Protein AF-A0A815X1C2-F1 (afdb_monomer)

Mean predicted aligned error: 17.35 Å

InterPro domains:
  IPR013783 Immunoglobulin-like fold [G3DSA:2.60.40.10] (1-47)
  IPR036179 Immunoglobulin-like domain superfamily [SSF48726] (6-44)

Sequence (122 aa):
MSEDEVKLLTIKHLQRSDTGTYLCRVLNEYGYSDLLHYLNVLPA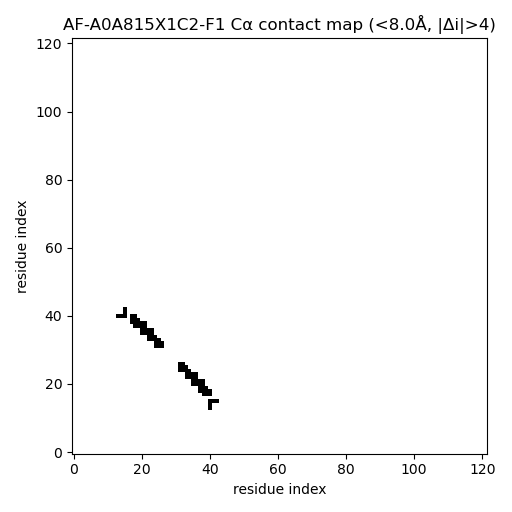SERPSLLKSISTNKRHHIYNRFPDEIIIIIVCLIGVLLFAFIFFLIYHFRNEKGLRQTLLATRILATRGINNLKTVSL

Secondary structure (DSSP, 8-state):
------------S--GGG-EEEEEEEEETTEEEEEEEEE----GGG--TTSSS--------------HHHHHHHHHHHHHHHHHHHHHHHHHHHHHHHHHHHHHHHHHHHHHHHHHHHHH--

Structure (mmCIF, N/CA/C/O backbone):
data_AF-A0A815X1C2-F1
#
_entry.id   AF-A0A815X1C2-F1
#
loop_
_atom_site.group_PDB
_atom_site.id
_atom_site.type_symbol
_atom_site.label_atom_id
_atom_site.label_alt_id
_atom_site.label_comp_id
_atom_site.label_asym_id
_atom_site.label_entity_id
_atom_site.label_seq_id
_atom_site.pdbx_PDB_ins_code
_atom_site.Cartn_x
_atom_site.Cartn_y
_atom_site.Cartn_z
_atom_site.occupancy
_atom_site.B_iso_or_equiv
_atom_site.auth_seq_id
_atom_site.auth_comp_id
_atom_site.auth_asym_id
_atom_site.auth_atom_id
_atom_site.pdbx_PDB_model_num
ATOM 1 N N . MET A 1 1 ? -19.782 -3.393 -13.111 1.00 34.66 1 MET A N 1
ATOM 2 C CA . MET A 1 1 ? -18.651 -4.217 -12.647 1.00 34.66 1 MET A CA 1
ATOM 3 C C . MET A 1 1 ? -17.639 -4.228 -13.778 1.00 34.66 1 MET A C 1
ATOM 5 O O . MET A 1 1 ? -17.776 -5.027 -14.690 1.00 34.66 1 MET A O 1
ATOM 9 N N . SER A 1 2 ? -16.767 -3.222 -13.826 1.00 44.50 2 SER A N 1
ATOM 10 C CA . SER A 1 2 ? -15.723 -3.108 -14.850 1.00 44.50 2 SER A CA 1
ATOM 11 C C . SER A 1 2 ? -14.461 -3.762 -14.307 1.00 44.50 2 SER A C 1
ATOM 13 O O . SER A 1 2 ? -14.058 -3.445 -13.191 1.00 44.50 2 SER A O 1
ATOM 15 N N . GLU A 1 3 ? -13.912 -4.702 -15.069 1.00 51.97 3 GLU A N 1
ATOM 16 C CA . GLU A 1 3 ? -12.671 -5.418 -14.773 1.00 51.97 3 GLU A CA 1
ATOM 17 C C . GLU A 1 3 ? -11.549 -4.446 -14.381 1.00 51.97 3 GLU A C 1
ATOM 19 O O . GLU A 1 3 ? -11.433 -3.367 -14.966 1.00 51.97 3 GLU A O 1
ATOM 24 N N . ASP A 1 4 ? -10.743 -4.826 -13.387 1.00 61.41 4 ASP A N 1
ATOM 25 C CA . ASP A 1 4 ? -9.552 -4.093 -12.957 1.00 61.41 4 ASP A CA 1
ATOM 26 C C . ASP A 1 4 ? -8.627 -3.849 -14.160 1.00 61.41 4 ASP A C 1
ATOM 28 O O . ASP A 1 4 ? -7.873 -4.730 -14.582 1.00 61.41 4 ASP A O 1
ATOM 32 N N . GLU A 1 5 ? -8.694 -2.655 -14.750 1.00 67.50 5 GLU A N 1
ATOM 33 C CA . GLU A 1 5 ? -7.883 -2.316 -15.912 1.00 67.50 5 GLU A CA 1
ATOM 34 C C . GLU A 1 5 ? -6.423 -2.135 -15.481 1.00 67.50 5 GLU A C 1
ATOM 36 O O . GLU A 1 5 ? -5.995 -1.081 -15.003 1.00 67.50 5 GLU A O 1
ATOM 41 N N . VAL A 1 6 ? -5.628 -3.188 -15.656 1.00 74.75 6 VAL A N 1
ATOM 42 C CA . VAL A 1 6 ? -4.190 -3.145 -15.397 1.00 74.75 6 VAL A CA 1
ATOM 43 C C . VAL A 1 6 ? -3.492 -2.399 -16.535 1.00 74.75 6 VAL A C 1
ATOM 45 O O . VAL A 1 6 ? -3.445 -2.868 -17.672 1.00 74.75 6 VAL A O 1
ATOM 48 N N . LYS A 1 7 ? -2.885 -1.249 -16.225 1.00 80.81 7 LYS A N 1
ATOM 49 C CA . LYS A 1 7 ? -2.019 -0.510 -17.156 1.00 80.81 7 LYS A CA 1
ATOM 50 C C . LYS A 1 7 ? -0.574 -1.001 -17.042 1.00 80.81 7 LYS A C 1
ATOM 52 O O . LYS A 1 7 ? 0.005 -0.993 -15.958 1.00 80.81 7 LYS A O 1
ATOM 57 N N . LEU A 1 8 ? 0.017 -1.403 -18.169 1.00 87.12 8 LEU A N 1
ATOM 58 C CA . LEU A 1 8 ? 1.381 -1.935 -18.243 1.00 87.12 8 LEU A CA 1
ATOM 59 C C . LEU A 1 8 ? 2.289 -1.030 -19.088 1.00 87.12 8 LEU A C 1
ATOM 61 O O . LEU A 1 8 ? 1.985 -0.748 -20.246 1.00 87.12 8 LEU A O 1
ATOM 65 N N . LEU A 1 9 ? 3.442 -0.642 -18.534 1.00 89.12 9 LEU A N 1
ATOM 66 C CA . LEU A 1 9 ? 4.519 0.026 -19.269 1.00 89.12 9 LEU A CA 1
ATOM 67 C C . LEU A 1 9 ? 5.527 -1.014 -19.782 1.00 89.12 9 LEU A C 1
ATOM 69 O O . LEU A 1 9 ? 6.082 -1.779 -18.998 1.00 89.12 9 LEU A O 1
ATOM 73 N N . THR A 1 10 ? 5.786 -1.029 -21.092 1.00 91.25 10 THR A N 1
ATOM 74 C CA . THR A 1 10 ? 6.812 -1.885 -21.717 1.00 91.25 10 THR A CA 1
ATOM 75 C C . THR A 1 10 ? 7.872 -1.024 -22.395 1.00 91.25 10 THR A C 1
ATOM 77 O O . THR A 1 10 ? 7.571 -0.325 -23.360 1.00 91.25 10 THR A O 1
ATOM 80 N N . ILE A 1 11 ? 9.120 -1.112 -21.929 1.00 90.88 11 ILE A N 1
ATOM 81 C CA . ILE A 1 11 ? 10.271 -0.407 -22.511 1.00 90.88 11 ILE A CA 1
ATOM 82 C C . ILE A 1 11 ? 11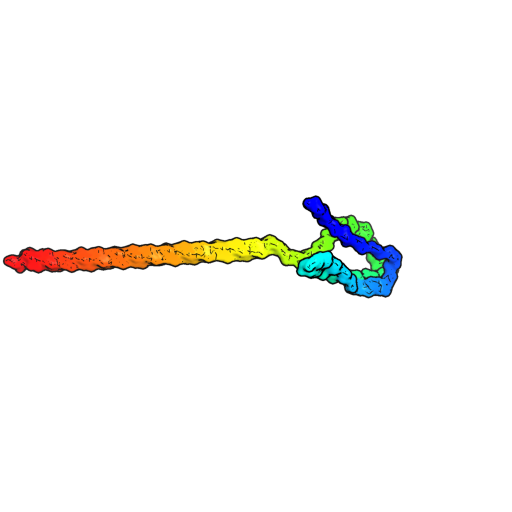.084 -1.412 -23.329 1.00 90.88 11 ILE A C 1
ATOM 84 O O . ILE A 1 11 ? 11.565 -2.415 -22.801 1.00 90.88 11 ILE A O 1
ATOM 88 N N . LYS A 1 12 ? 11.213 -1.172 -24.636 1.00 92.44 12 LYS A N 1
ATOM 89 C CA . LYS A 1 12 ? 12.010 -2.013 -25.544 1.00 92.44 12 LYS A CA 1
ATOM 90 C C . LYS A 1 12 ? 13.399 -1.406 -25.717 1.00 92.44 12 LYS A C 1
ATOM 92 O O . LYS A 1 12 ? 13.515 -0.191 -25.795 1.00 92.44 12 LYS A O 1
ATOM 97 N N . HIS A 1 13 ? 14.416 -2.258 -25.855 1.00 89.62 13 HIS A N 1
ATOM 98 C CA . HIS A 1 13 ? 15.811 -1.848 -26.077 1.00 89.62 13 HIS A CA 1
ATOM 99 C C . HIS A 1 13 ? 16.352 -0.902 -24.991 1.00 89.62 13 HIS A C 1
ATOM 101 O O . HIS A 1 13 ? 16.811 0.192 -25.306 1.00 89.62 13 HIS A O 1
ATOM 107 N N . LEU A 1 14 ? 16.299 -1.338 -23.724 1.00 90.56 14 LEU A N 1
ATOM 108 C CA . LEU A 1 14 ? 16.760 -0.535 -22.588 1.00 90.56 14 LEU A CA 1
ATOM 109 C C . LEU A 1 14 ? 18.186 -0.004 -22.785 1.00 90.56 14 LEU A C 1
ATOM 111 O O . LEU A 1 14 ? 19.110 -0.756 -23.111 1.00 90.56 14 LEU A O 1
ATOM 115 N N . GLN A 1 15 ? 18.353 1.283 -22.512 1.00 93.94 15 GLN A N 1
ATOM 116 C CA . GLN A 1 15 ? 19.627 1.986 -22.490 1.00 93.94 15 GLN A CA 1
ATOM 117 C C . GLN A 1 15 ? 20.006 2.348 -21.052 1.00 93.94 15 GLN A C 1
ATOM 119 O O . GLN A 1 15 ? 19.156 2.449 -20.173 1.00 93.94 15 GLN A O 1
ATOM 124 N N . ARG A 1 16 ? 21.299 2.581 -20.784 1.00 91.00 16 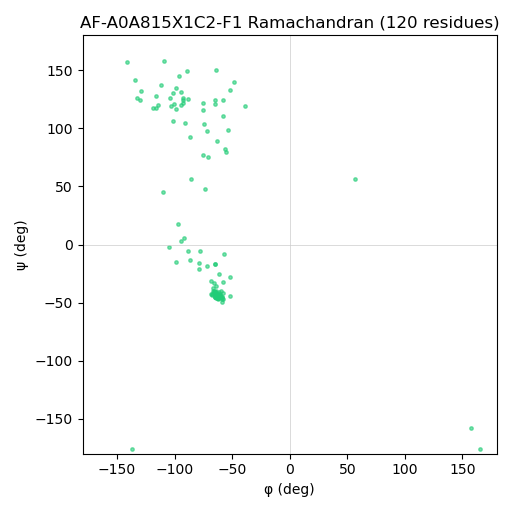ARG A N 1
ATOM 125 C CA . ARG A 1 16 ? 21.749 2.977 -19.433 1.00 91.00 16 ARG A CA 1
ATOM 126 C C . ARG A 1 16 ? 21.073 4.262 -18.943 1.00 91.00 16 ARG A C 1
ATOM 128 O O . ARG A 1 16 ? 20.826 4.386 -17.747 1.00 91.00 16 ARG A O 1
ATOM 135 N N . SER A 1 17 ? 20.757 5.175 -19.860 1.00 94.88 17 SER A N 1
ATOM 136 C CA . SER A 1 17 ? 20.027 6.419 -19.593 1.00 94.88 17 SER A CA 1
ATOM 137 C C . SER A 1 17 ? 18.587 6.210 -19.123 1.00 94.88 17 SER A C 1
ATOM 139 O O . SER A 1 17 ? 18.020 7.136 -18.559 1.00 94.88 17 SER A O 1
ATOM 141 N N . ASP A 1 18 ? 18.013 5.017 -19.307 1.00 95.25 18 ASP A N 1
ATOM 142 C CA . ASP A 1 18 ? 16.685 4.668 -18.785 1.00 95.25 18 ASP A CA 1
ATOM 143 C C . ASP A 1 18 ? 16.728 4.338 -17.280 1.00 95.25 18 ASP A C 1
ATOM 145 O O . ASP A 1 18 ? 15.699 4.107 -16.652 1.00 95.25 18 ASP A O 1
ATOM 149 N N . THR A 1 19 ? 17.919 4.296 -16.673 1.00 95.19 19 THR A N 1
ATOM 150 C CA . THR A 1 19 ? 18.063 4.117 -15.225 1.00 95.19 19 THR A CA 1
ATOM 151 C C . THR A 1 19 ? 17.468 5.312 -14.492 1.00 95.19 19 THR A C 1
ATOM 153 O O . THR A 1 19 ? 17.880 6.452 -14.702 1.00 95.19 19 THR A O 1
ATOM 156 N N . GLY A 1 20 ? 16.535 5.054 -13.581 1.00 95.69 20 GLY A N 1
ATOM 157 C CA . GLY A 1 20 ? 15.876 6.113 -12.833 1.00 95.69 20 GLY A CA 1
ATOM 158 C C . GLY A 1 20 ? 14.614 5.659 -12.116 1.00 95.69 20 GLY A C 1
ATOM 159 O O . GLY A 1 20 ? 14.249 4.482 -12.113 1.00 95.69 20 GLY A O 1
ATOM 160 N N . THR A 1 21 ? 13.946 6.622 -11.487 1.00 95.19 21 THR A N 1
ATOM 161 C CA . THR A 1 21 ? 12.679 6.402 -10.789 1.00 95.19 21 THR A CA 1
ATOM 162 C C . THR A 1 21 ? 11.511 6.722 -11.714 1.00 95.19 21 THR A C 1
ATOM 164 O O . THR A 1 21 ? 11.348 7.855 -12.157 1.00 95.19 21 THR A O 1
ATOM 167 N N . TYR A 1 22 ? 10.674 5.724 -11.962 1.00 95.06 22 TYR A N 1
ATOM 168 C CA . TYR A 1 22 ? 9.444 5.816 -12.733 1.00 95.06 22 TYR A CA 1
ATOM 169 C C . TYR A 1 22 ? 8.262 6.058 -11.796 1.00 95.06 22 TYR A C 1
ATOM 171 O O . TYR A 1 22 ? 8.095 5.345 -10.807 1.00 95.06 22 TYR A O 1
ATOM 179 N N . LEU A 1 23 ? 7.433 7.049 -12.123 1.00 93.50 23 LEU A N 1
ATOM 180 C CA . LEU A 1 23 ? 6.182 7.339 -11.427 1.00 93.50 23 LEU A CA 1
ATOM 181 C C . LEU A 1 23 ? 5.005 6.778 -12.228 1.00 93.50 23 LEU A C 1
ATOM 183 O O . LEU A 1 23 ? 4.773 7.181 -13.366 1.00 93.50 23 LEU A O 1
ATOM 187 N N . CYS A 1 24 ? 4.233 5.891 -11.611 1.00 92.94 24 CYS A N 1
ATOM 188 C CA . CYS A 1 24 ? 2.909 5.508 -12.076 1.00 92.94 24 CYS A CA 1
ATOM 189 C C . CYS A 1 24 ? 1.871 6.299 -11.276 1.00 92.94 24 CYS A C 1
ATOM 191 O O . CYS A 1 24 ? 1.785 6.134 -10.061 1.00 92.94 24 CYS A O 1
ATOM 193 N N . ARG A 1 25 ? 1.099 7.156 -11.950 1.00 92.06 25 ARG A N 1
ATOM 194 C CA . ARG A 1 25 ? -0.002 7.915 -11.348 1.00 92.06 25 ARG A CA 1
ATOM 195 C C . ARG A 1 25 ? -1.325 7.463 -11.946 1.00 92.06 25 ARG A C 1
ATOM 197 O O . ARG A 1 25 ? -1.539 7.611 -13.148 1.00 92.06 25 ARG A O 1
ATOM 204 N N . VAL A 1 26 ? -2.217 6.958 -11.102 1.00 90.62 26 VAL A N 1
ATOM 205 C CA . VAL A 1 26 ? -3.602 6.631 -11.463 1.00 90.62 26 VAL A CA 1
ATOM 206 C C . VAL A 1 26 ? -4.496 7.745 -10.942 1.00 90.62 26 VAL A C 1
ATOM 208 O O . VAL A 1 26 ? -4.372 8.133 -9.784 1.00 90.62 26 VAL A O 1
ATOM 211 N N . LEU A 1 27 ? -5.370 8.283 -11.789 1.00 92.25 27 LEU A N 1
ATOM 212 C CA . LEU A 1 27 ? -6.175 9.463 -11.483 1.00 92.25 27 LEU A CA 1
ATOM 213 C C . LEU A 1 27 ? -7.638 9.262 -11.883 1.00 92.25 27 LEU A C 1
ATOM 215 O O . LEU A 1 27 ? -7.934 8.642 -12.903 1.00 92.25 27 LEU A O 1
ATOM 219 N N . ASN A 1 28 ? -8.538 9.767 -11.044 1.00 89.69 28 ASN A N 1
ATOM 220 C CA . ASN A 1 28 ? -9.977 9.828 -11.276 1.00 89.69 28 ASN A CA 1
ATOM 221 C C . ASN A 1 28 ? -10.516 11.199 -10.828 1.00 89.69 28 ASN A C 1
ATOM 223 O O . ASN A 1 28 ? -9.754 12.078 -10.430 1.00 89.69 28 ASN A O 1
ATOM 227 N N . GLU A 1 29 ? -11.831 11.397 -10.894 1.00 94.62 29 GLU A N 1
ATOM 228 C CA . GLU A 1 29 ? -12.471 12.666 -10.513 1.00 94.62 29 GLU A CA 1
ATOM 229 C C . GLU A 1 29 ? -12.346 13.020 -9.018 1.00 94.62 29 GLU A C 1
ATOM 231 O O . GLU A 1 29 ? -12.517 14.179 -8.645 1.00 94.62 29 GLU A O 1
ATOM 236 N N . TYR A 1 30 ? -12.008 12.050 -8.162 1.00 94.62 30 TYR A N 1
ATOM 237 C CA . TYR A 1 30 ? -11.902 12.220 -6.710 1.00 94.62 30 TYR A CA 1
ATOM 238 C C . TYR A 1 30 ? -10.464 12.422 -6.222 1.00 94.62 30 TYR A C 1
ATOM 240 O O . TYR A 1 30 ? -10.256 12.827 -5.078 1.00 94.62 30 TYR A O 1
ATOM 248 N N . GLY A 1 31 ? -9.461 12.133 -7.053 1.00 92.06 31 GLY A N 1
ATOM 249 C CA . GLY A 1 31 ? -8.062 12.268 -6.671 1.00 92.06 31 GLY A CA 1
ATOM 250 C C . GLY A 1 31 ? -7.109 11.418 -7.502 1.00 92.06 31 GLY A C 1
ATOM 251 O O . GLY A 1 31 ? -7.393 11.022 -8.633 1.00 92.06 31 GLY A O 1
ATOM 252 N N . TYR A 1 32 ? -5.936 11.157 -6.926 1.00 91.62 32 TYR A N 1
ATOM 253 C CA . TYR A 1 32 ? -4.880 10.379 -7.562 1.00 91.62 32 TYR A CA 1
ATOM 254 C C . TYR A 1 32 ? -4.162 9.466 -6.564 1.00 91.62 32 TYR A C 1
ATOM 256 O O . TYR A 1 32 ? -4.155 9.711 -5.358 1.00 91.62 32 TYR A O 1
ATOM 264 N N . SER A 1 33 ? -3.547 8.409 -7.087 1.00 89.44 33 SER A N 1
ATOM 265 C CA . SER A 1 33 ? -2.672 7.498 -6.355 1.00 89.44 33 SER A CA 1
ATOM 266 C C . SER A 1 33 ? -1.359 7.326 -7.116 1.00 89.44 33 SER A C 1
ATOM 268 O O . SER A 1 33 ? -1.374 7.086 -8.325 1.00 89.44 33 SER A O 1
ATOM 270 N N . ASP A 1 34 ? -0.241 7.453 -6.399 1.00 92.69 34 ASP A N 1
ATOM 271 C CA . ASP A 1 34 ? 1.117 7.423 -6.945 1.00 92.69 34 ASP A CA 1
ATOM 272 C C . ASP A 1 34 ? 1.872 6.163 -6.501 1.00 92.69 34 ASP A C 1
ATOM 274 O O . ASP A 1 34 ? 1.853 5.787 -5.328 1.00 92.69 34 ASP A O 1
ATOM 278 N N . LEU A 1 35 ? 2.601 5.548 -7.433 1.00 87.88 35 LEU A N 1
ATOM 279 C CA . LEU A 1 35 ? 3.524 4.442 -7.192 1.00 87.88 35 LEU A CA 1
ATOM 280 C C . LEU A 1 35 ? 4.878 4.751 -7.838 1.00 87.88 35 LEU A C 1
ATOM 282 O O . LEU A 1 35 ? 4.958 4.987 -9.043 1.00 87.88 35 LEU A O 1
ATOM 286 N N . LEU A 1 36 ? 5.949 4.717 -7.044 1.00 89.75 36 LEU A N 1
ATOM 287 C CA . LEU A 1 36 ? 7.322 4.920 -7.511 1.00 89.75 36 LEU A CA 1
ATOM 288 C C . LEU A 1 36 ? 8.026 3.573 -7.711 1.00 89.75 36 LEU A C 1
ATOM 290 O O . LEU A 1 36 ? 7.967 2.702 -6.843 1.00 89.75 36 LEU A O 1
ATOM 294 N N . HIS A 1 37 ? 8.727 3.412 -8.832 1.00 91.19 37 HIS A N 1
ATOM 295 C CA . HIS A 1 37 ? 9.508 2.218 -9.146 1.00 91.19 37 HIS A CA 1
ATOM 296 C C . HIS A 1 37 ? 10.905 2.594 -9.641 1.00 91.19 37 HIS A C 1
ATOM 298 O O . HIS A 1 37 ? 11.038 3.364 -10.586 1.00 91.19 37 HIS A O 1
ATOM 304 N N . TYR A 1 38 ? 11.954 2.057 -9.019 1.00 93.56 38 TYR A N 1
ATOM 305 C CA . TYR A 1 38 ? 13.332 2.311 -9.440 1.00 93.56 38 TYR A CA 1
ATOM 306 C C . TYR A 1 38 ? 13.803 1.235 -10.420 1.00 93.56 38 TYR A C 1
ATOM 308 O O . TYR A 1 38 ? 13.816 0.049 -10.089 1.00 93.56 38 TYR A O 1
ATOM 316 N N . LEU A 1 39 ? 14.208 1.657 -11.614 1.00 94.31 39 LEU A N 1
ATOM 317 C CA . LEU A 1 39 ? 14.765 0.806 -12.657 1.00 94.31 39 LEU A CA 1
ATOM 318 C C . LEU A 1 39 ? 16.279 1.011 -12.722 1.00 94.31 39 LEU A C 1
ATOM 320 O O . LEU A 1 39 ? 16.740 2.136 -12.896 1.00 94.31 39 LEU A O 1
ATOM 324 N N . ASN A 1 40 ? 17.043 -0.079 -12.630 1.00 93.75 40 ASN A N 1
ATOM 325 C CA . ASN A 1 40 ? 18.497 -0.071 -12.789 1.00 93.75 40 ASN A CA 1
ATOM 326 C C . ASN A 1 40 ? 18.909 -0.890 -14.019 1.00 93.75 40 ASN A C 1
ATOM 328 O O . ASN A 1 40 ? 18.660 -2.098 -14.065 1.00 93.75 40 ASN A O 1
ATOM 332 N N . VAL A 1 41 ? 19.538 -0.248 -15.008 1.00 92.00 41 VAL A N 1
ATOM 333 C CA . VAL A 1 41 ? 19.939 -0.888 -16.268 1.00 92.00 41 VAL A CA 1
ATOM 334 C C . VAL A 1 41 ? 21.433 -1.205 -16.253 1.00 92.00 41 VAL A C 1
ATOM 336 O O . VAL A 1 41 ? 22.281 -0.328 -16.418 1.00 92.00 41 VAL A O 1
ATOM 339 N N . LEU A 1 42 ? 21.756 -2.490 -16.105 1.00 87.88 42 LEU A N 1
ATOM 340 C CA . LEU A 1 42 ? 23.133 -2.986 -16.084 1.00 87.88 42 LEU A CA 1
ATOM 341 C C . LEU A 1 42 ? 23.640 -3.343 -17.495 1.00 87.88 42 LEU A C 1
ATOM 343 O O . LEU A 1 42 ? 22.858 -3.773 -18.351 1.00 87.88 42 LEU A O 1
ATOM 347 N N . PRO A 1 43 ? 24.950 -3.203 -17.773 1.00 81.69 43 PRO A N 1
ATOM 348 C CA . PRO A 1 43 ? 25.530 -3.634 -19.039 1.00 81.69 43 PRO A CA 1
ATOM 349 C C . PRO A 1 43 ? 25.440 -5.146 -19.253 1.00 81.69 43 PRO A C 1
ATOM 351 O O . PRO A 1 43 ? 25.530 -5.947 -18.328 1.00 81.69 43 PRO A O 1
ATOM 354 N N . ALA A 1 44 ? 25.347 -5.555 -20.520 1.00 76.00 44 ALA A N 1
ATOM 355 C CA . ALA A 1 44 ? 25.226 -6.966 -20.884 1.00 76.00 44 ALA A CA 1
ATOM 356 C C . ALA A 1 44 ? 26.427 -7.832 -20.449 1.00 76.00 44 ALA A C 1
ATOM 358 O O . ALA A 1 44 ? 26.250 -9.034 -20.255 1.00 76.00 44 ALA A O 1
ATOM 359 N N . SER A 1 45 ? 27.617 -7.242 -20.278 1.00 72.94 45 SER A N 1
ATOM 360 C CA . SER A 1 45 ? 28.826 -7.943 -19.817 1.00 72.94 45 SER A CA 1
ATOM 361 C C . SER A 1 45 ? 28.787 -8.333 -18.339 1.00 72.94 45 SER A C 1
ATOM 363 O O . SER A 1 45 ? 29.543 -9.204 -17.930 1.00 72.94 45 SER A O 1
ATOM 365 N N . GLU A 1 46 ? 27.909 -7.718 -17.543 1.00 63.16 46 GLU A N 1
ATOM 366 C CA . GLU A 1 46 ? 27.748 -8.000 -16.113 1.00 63.16 46 GLU A CA 1
ATOM 367 C C . GLU A 1 46 ? 26.682 -9.060 -15.830 1.00 63.16 46 GLU A C 1
ATOM 369 O O . GLU A 1 46 ? 26.393 -9.314 -14.666 1.00 63.16 46 GLU A O 1
ATOM 374 N N . ARG A 1 47 ? 26.092 -9.703 -16.854 1.00 57.22 47 ARG A N 1
ATOM 375 C CA . ARG A 1 47 ? 25.127 -10.793 -16.634 1.00 57.22 47 ARG A CA 1
ATOM 376 C C . ARG A 1 47 ? 25.797 -11.898 -15.810 1.00 57.22 47 ARG A C 1
ATOM 378 O O . ARG A 1 47 ? 26.627 -12.624 -16.362 1.00 57.22 47 ARG A O 1
ATOM 385 N N . PRO A 1 48 ? 25.410 -12.113 -14.540 1.00 59.88 48 PRO A N 1
ATOM 386 C CA . PRO A 1 48 ? 25.885 -13.266 -13.804 1.00 59.88 48 PRO A CA 1
ATOM 387 C C . PRO A 1 48 ? 25.307 -14.488 -14.515 1.00 59.88 48 PRO A C 1
ATOM 389 O O . PRO A 1 48 ? 24.088 -14.629 -14.643 1.00 59.88 48 PRO A O 1
ATOM 392 N N . SER A 1 49 ? 26.167 -15.385 -14.989 1.00 56.25 49 SER A N 1
ATOM 393 C CA . SER A 1 49 ? 25.791 -16.651 -15.636 1.00 56.25 49 SER A CA 1
ATOM 394 C C . SER A 1 49 ? 24.903 -17.552 -14.756 1.00 56.25 49 SER A C 1
ATOM 396 O O . SER A 1 49 ? 24.338 -18.526 -15.245 1.00 56.25 49 SER A O 1
ATOM 398 N N . LEU A 1 50 ? 24.708 -17.189 -13.484 1.00 54.94 50 LEU A N 1
ATOM 399 C CA . LEU A 1 50 ? 23.868 -17.868 -12.498 1.00 54.94 50 LEU A CA 1
ATOM 400 C C . LEU A 1 50 ? 22.393 -17.415 -12.468 1.00 54.94 50 LEU A C 1
ATOM 402 O O . LEU A 1 50 ? 21.594 -18.028 -11.770 1.00 54.94 50 LEU A O 1
ATOM 406 N N . LEU A 1 51 ? 21.989 -16.387 -13.226 1.00 54.31 51 LEU A N 1
ATOM 407 C CA . LEU A 1 51 ? 20.602 -15.875 -13.216 1.00 54.31 51 LEU A CA 1
ATOM 408 C C . LEU A 1 51 ? 19.686 -16.459 -14.307 1.00 54.31 51 LEU A C 1
ATOM 410 O O . LEU A 1 51 ? 18.522 -16.077 -14.395 1.00 54.31 51 LEU A O 1
ATOM 414 N N . LYS A 1 52 ? 20.159 -17.407 -15.131 1.00 53.16 52 LYS A N 1
ATOM 415 C CA . LYS A 1 52 ? 19.325 -18.029 -16.182 1.00 53.16 52 LYS A CA 1
ATOM 416 C C . LYS A 1 52 ? 18.365 -19.110 -15.651 1.00 53.16 52 LYS A C 1
ATOM 418 O O . LYS A 1 52 ? 17.412 -19.450 -16.341 1.00 53.16 52 LYS A O 1
ATOM 423 N N . SER A 1 53 ? 18.572 -19.623 -14.435 1.00 46.09 53 SER A N 1
ATOM 424 C CA . SER A 1 53 ? 17.738 -20.681 -13.831 1.00 46.09 53 SER A CA 1
ATOM 425 C C . SER A 1 53 ? 16.777 -20.202 -12.736 1.00 46.09 53 SER A C 1
ATOM 427 O O . SER A 1 53 ? 15.968 -20.994 -12.262 1.00 46.09 53 SER A O 1
ATOM 429 N N . ILE A 1 54 ? 16.781 -18.914 -12.372 1.00 53.59 54 ILE A N 1
ATOM 430 C CA . ILE A 1 54 ? 15.818 -18.339 -11.413 1.00 53.59 54 ILE A CA 1
ATOM 431 C C . ILE A 1 54 ? 14.850 -17.405 -12.152 1.00 53.59 54 ILE A C 1
ATOM 433 O O . ILE A 1 54 ? 14.535 -16.308 -11.716 1.00 53.59 54 ILE A O 1
ATOM 437 N N . SER A 1 55 ? 14.339 -17.855 -13.298 1.00 49.66 55 SER A N 1
ATOM 438 C CA . SER A 1 55 ? 13.077 -17.348 -13.844 1.00 49.66 55 SER A CA 1
ATOM 439 C C . SER A 1 55 ? 11.928 -18.135 -13.206 1.00 49.66 55 SER A C 1
ATOM 441 O O . SER A 1 55 ? 11.121 -18.763 -13.893 1.00 49.66 55 SER A O 1
ATOM 443 N N . THR A 1 56 ? 11.843 -18.133 -11.873 1.00 45.22 56 THR A N 1
ATOM 444 C CA . THR A 1 56 ? 10.525 -18.319 -11.273 1.00 45.22 56 THR A CA 1
ATOM 445 C C . THR A 1 56 ? 9.812 -16.999 -11.471 1.00 45.22 56 THR A C 1
ATOM 447 O O . THR A 1 56 ? 10.313 -15.939 -11.104 1.00 45.22 56 THR A O 1
ATOM 450 N N . ASN A 1 57 ? 8.673 -17.068 -12.144 1.00 50.53 57 ASN A N 1
ATOM 451 C CA . ASN A 1 57 ? 7.709 -15.996 -12.287 1.00 50.53 57 ASN A CA 1
ATOM 452 C C . ASN A 1 57 ? 7.296 -15.506 -10.886 1.00 50.53 57 ASN A C 1
ATOM 454 O O . ASN A 1 57 ? 6.278 -15.915 -10.336 1.00 50.53 57 ASN A O 1
ATOM 458 N N . LYS A 1 58 ? 8.126 -14.671 -10.261 1.00 42.88 58 LYS A N 1
ATOM 459 C CA . LYS A 1 58 ? 7.745 -13.887 -9.101 1.00 42.88 58 LYS A CA 1
ATOM 460 C C . LYS A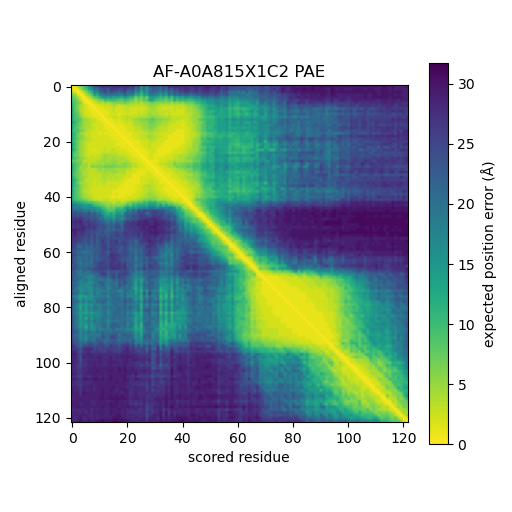 1 58 ? 7.140 -12.620 -9.660 1.00 42.88 58 LYS A C 1
ATOM 462 O O . LYS A 1 58 ? 7.832 -11.635 -9.905 1.00 42.88 58 LYS A O 1
ATOM 467 N N . ARG A 1 59 ? 5.817 -12.653 -9.821 1.00 45.34 59 ARG A N 1
ATOM 468 C CA . ARG A 1 59 ? 4.990 -11.455 -9.697 1.00 45.34 59 ARG A CA 1
ATOM 469 C C . ARG A 1 59 ? 5.248 -10.867 -8.312 1.00 45.34 59 ARG A C 1
ATOM 471 O O . ARG A 1 59 ? 4.525 -11.137 -7.360 1.00 45.34 59 ARG A O 1
ATOM 478 N N . HIS A 1 60 ? 6.333 -10.113 -8.186 1.00 42.00 60 HIS A N 1
ATOM 479 C CA . HIS A 1 60 ? 6.578 -9.261 -7.041 1.00 42.00 60 HIS A CA 1
ATOM 480 C C . HIS A 1 60 ? 5.653 -8.061 -7.232 1.00 42.00 60 HIS A C 1
ATOM 482 O O . HIS A 1 60 ? 6.053 -7.003 -7.710 1.00 42.00 60 HIS A O 1
ATOM 488 N N . HIS A 1 61 ? 4.368 -8.262 -6.934 1.00 45.47 61 HIS A N 1
ATOM 489 C CA . HIS A 1 61 ? 3.483 -7.152 -6.635 1.00 45.47 61 HIS A CA 1
ATOM 490 C C . HIS A 1 61 ? 4.049 -6.508 -5.370 1.00 45.47 61 HIS A C 1
ATOM 492 O O . HIS A 1 61 ? 3.728 -6.910 -4.256 1.00 45.47 61 HIS A O 1
ATOM 498 N N . ILE A 1 62 ? 4.957 -5.546 -5.548 1.00 51.19 62 ILE A N 1
ATOM 499 C CA . ILE A 1 62 ? 5.372 -4.620 -4.497 1.00 51.19 62 ILE A CA 1
ATOM 500 C C . ILE A 1 62 ? 4.181 -3.688 -4.285 1.00 51.19 62 ILE A C 1
ATOM 502 O O . ILE A 1 62 ? 4.137 -2.563 -4.770 1.00 51.19 62 ILE A O 1
ATOM 506 N N . TYR A 1 63 ? 3.164 -4.211 -3.613 1.00 49.94 63 TYR A N 1
ATOM 507 C CA . TYR A 1 63 ? 2.166 -3.404 -2.952 1.00 49.94 63 TYR A CA 1
ATOM 508 C C . TYR A 1 63 ? 2.674 -3.186 -1.530 1.00 49.94 63 TYR A C 1
ATOM 510 O O . TYR A 1 63 ? 2.537 -4.057 -0.679 1.00 49.94 63 TYR A O 1
ATOM 518 N N . ASN A 1 64 ? 3.180 -1.985 -1.247 1.00 46.31 64 ASN A N 1
ATOM 519 C CA . ASN A 1 64 ? 3.099 -1.412 0.100 1.00 46.31 64 ASN A CA 1
ATOM 520 C C . ASN A 1 64 ? 1.647 -0.963 0.371 1.00 46.31 64 ASN A C 1
ATOM 522 O O . ASN A 1 64 ? 1.386 0.152 0.815 1.00 46.31 64 ASN A O 1
ATOM 526 N N . ARG A 1 65 ? 0.670 -1.830 0.077 1.00 55.69 65 ARG A N 1
ATOM 527 C CA . ARG A 1 65 ? -0.650 -1.728 0.687 1.00 55.69 65 ARG A CA 1
ATOM 528 C C . 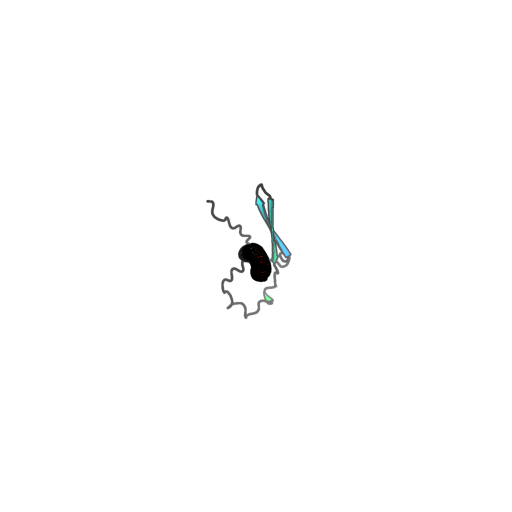ARG A 1 65 ? -0.393 -2.233 2.094 1.00 55.69 65 ARG A C 1
ATOM 530 O O . ARG A 1 65 ? -0.157 -3.427 2.261 1.00 55.69 65 ARG A O 1
ATOM 537 N N . PHE A 1 66 ? -0.309 -1.332 3.077 1.00 60.03 66 PHE A N 1
ATOM 538 C CA . PHE A 1 66 ? -0.519 -1.738 4.469 1.00 60.03 66 PHE A CA 1
ATOM 539 C C . PHE A 1 66 ? -1.664 -2.755 4.434 1.00 60.03 66 PHE A C 1
ATOM 541 O O . PHE A 1 66 ? -2.696 -2.410 3.857 1.00 60.03 66 PHE A O 1
ATOM 548 N N . PRO A 1 67 ? -1.456 -4.013 4.864 1.00 63.59 67 PRO A N 1
ATOM 549 C CA . PRO A 1 67 ? -2.414 -5.063 4.573 1.00 63.59 67 PRO A CA 1
ATOM 550 C C . PRO A 1 67 ? -3.737 -4.609 5.164 1.00 6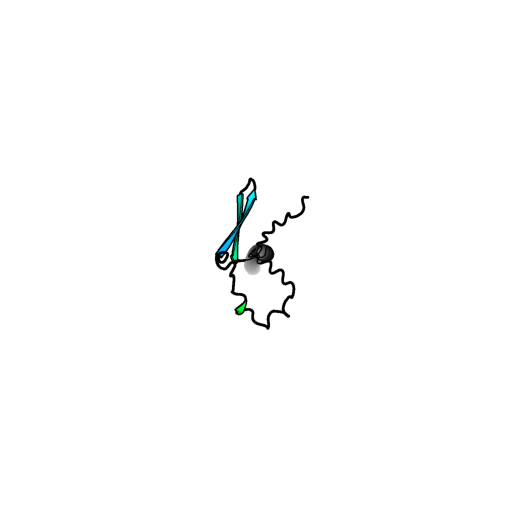3.59 67 PRO A C 1
ATOM 552 O O . PRO A 1 67 ? -3.777 -4.296 6.354 1.00 63.59 67 PRO A O 1
ATOM 555 N N . ASP A 1 68 ? -4.792 -4.539 4.359 1.00 68.56 68 ASP A N 1
ATOM 556 C CA . ASP A 1 68 ? -6.129 -4.200 4.856 1.00 68.56 68 ASP A CA 1
ATOM 557 C C . ASP A 1 68 ? -6.496 -5.120 6.048 1.00 68.56 68 ASP A C 1
ATOM 559 O O . ASP A 1 68 ? -7.133 -4.698 7.011 1.00 68.56 68 ASP A O 1
ATOM 563 N N . GLU A 1 69 ? -5.924 -6.329 6.066 1.00 81.44 69 GLU A N 1
ATOM 564 C CA . GLU A 1 69 ? -5.887 -7.271 7.189 1.00 81.44 69 GLU A CA 1
ATOM 565 C C . GLU A 1 69 ? -5.379 -6.676 8.517 1.00 81.44 69 GLU A C 1
ATOM 567 O O . GLU A 1 69 ? -5.989 -6.895 9.561 1.00 81.44 69 GLU A O 1
ATOM 572 N N . ILE A 1 70 ? -4.290 -5.894 8.520 1.00 83.94 70 ILE A N 1
ATOM 573 C CA . ILE A 1 70 ? -3.763 -5.257 9.742 1.00 83.94 70 ILE A CA 1
ATOM 574 C C . ILE A 1 70 ? -4.775 -4.250 10.293 1.00 83.94 70 ILE A C 1
ATOM 576 O O . ILE A 1 70 ? -4.981 -4.186 11.505 1.00 83.94 70 ILE A O 1
ATOM 580 N N . ILE A 1 71 ? -5.430 -3.486 9.416 1.00 85.19 71 ILE A N 1
ATOM 581 C CA . ILE A 1 71 ? -6.439 -2.501 9.823 1.00 85.19 71 ILE A CA 1
ATOM 582 C C . ILE A 1 71 ? -7.635 -3.217 10.462 1.00 85.19 71 ILE A C 1
ATOM 584 O O . ILE A 1 71 ? -8.072 -2.826 11.546 1.0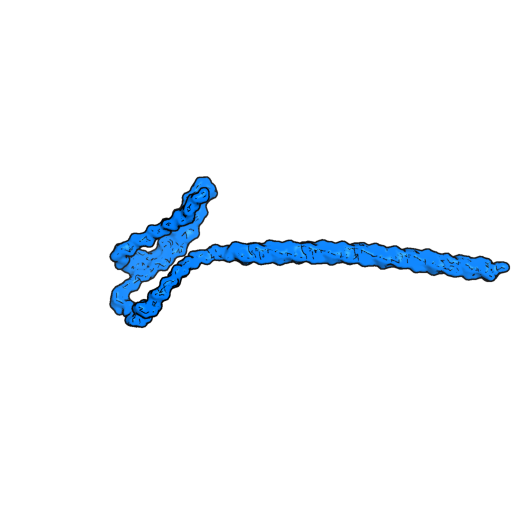0 85.19 71 ILE A O 1
ATOM 588 N N . ILE A 1 72 ? -8.112 -4.304 9.847 1.00 88.88 72 ILE A N 1
ATOM 589 C CA . ILE A 1 72 ? -9.209 -5.126 10.379 1.00 88.88 72 ILE A CA 1
ATOM 590 C C . ILE A 1 72 ? -8.845 -5.681 11.763 1.00 88.88 72 ILE A C 1
ATOM 592 O O . ILE A 1 72 ? -9.627 -5.544 12.704 1.00 88.88 72 ILE A O 1
ATOM 596 N N . ILE A 1 73 ? -7.637 -6.234 11.922 1.00 91.31 73 ILE A N 1
ATOM 597 C CA . ILE A 1 73 ? -7.160 -6.774 13.203 1.00 91.31 73 ILE A CA 1
ATOM 598 C C . ILE A 1 73 ? -7.174 -5.696 14.294 1.00 91.31 73 ILE A C 1
ATOM 600 O O . ILE A 1 73 ? -7.689 -5.940 15.385 1.00 91.31 73 ILE A O 1
ATOM 604 N N . ILE A 1 74 ? -6.657 -4.496 14.011 1.00 93.62 74 ILE A N 1
ATOM 605 C CA . ILE A 1 74 ? -6.616 -3.396 14.987 1.00 93.62 74 ILE A CA 1
ATOM 606 C C . ILE A 1 74 ? -8.032 -2.991 15.418 1.00 93.62 74 ILE A C 1
ATOM 608 O O . ILE A 1 74 ? -8.296 -2.865 16.615 1.00 93.62 74 ILE A O 1
ATOM 612 N N . VAL A 1 75 ? -8.955 -2.832 14.466 1.00 96.12 75 VAL A N 1
ATOM 613 C CA . VAL A 1 75 ? -10.350 -2.464 14.755 1.00 96.12 75 VAL A CA 1
ATOM 614 C C . VAL A 1 75 ? -11.037 -3.536 15.607 1.00 96.12 75 VAL A C 1
ATOM 616 O O . VAL A 1 75 ? -11.694 -3.207 16.597 1.00 96.12 75 VAL A O 1
ATOM 619 N N . CYS A 1 76 ? -10.838 -4.817 15.285 1.00 96.31 76 CYS A N 1
ATOM 620 C CA . CYS A 1 76 ? -11.376 -5.929 16.068 1.00 96.31 76 CYS A CA 1
ATOM 621 C C . CYS A 1 76 ? -10.819 -5.955 17.498 1.00 96.31 76 CYS A C 1
ATOM 623 O O . CYS A 1 76 ? -11.588 -6.108 18.448 1.00 96.31 76 CYS A O 1
ATOM 625 N N . LEU A 1 77 ? -9.508 -5.763 17.675 1.00 97.31 77 LEU A N 1
ATOM 626 C CA . LEU A 1 77 ? -8.876 -5.747 18.997 1.00 97.31 77 LEU A CA 1
ATOM 627 C C . LEU A 1 77 ? -9.410 -4.608 19.870 1.00 97.31 77 LEU A C 1
ATOM 629 O O . LEU A 1 77 ? -9.742 -4.834 21.034 1.00 97.31 77 LEU A O 1
ATOM 633 N N . IL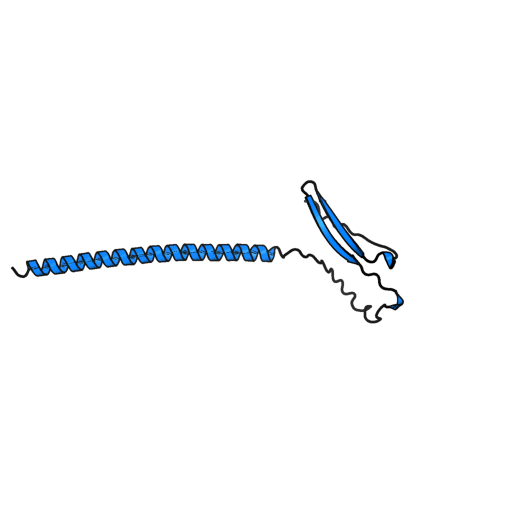E A 1 78 ? -9.559 -3.406 19.307 1.00 97.81 78 ILE A N 1
ATOM 634 C CA . ILE A 1 78 ? -10.144 -2.263 20.021 1.00 97.81 78 ILE A CA 1
ATOM 635 C C . ILE A 1 78 ? -11.590 -2.573 20.427 1.00 97.81 78 ILE A C 1
ATOM 637 O O . ILE A 1 78 ? -11.957 -2.361 21.582 1.00 97.81 78 ILE A O 1
ATOM 641 N N . GLY A 1 79 ? -12.398 -3.130 19.519 1.00 98.06 79 GLY A N 1
ATOM 642 C CA . GLY A 1 79 ? -13.781 -3.514 19.812 1.00 98.06 79 GLY A CA 1
ATOM 643 C C . GLY A 1 79 ? -13.897 -4.526 20.958 1.00 98.06 79 GLY A C 1
ATOM 644 O O . GLY A 1 79 ? -14.704 -4.337 21.869 1.00 98.06 79 GLY A O 1
ATOM 645 N N . VAL A 1 80 ? -13.051 -5.562 20.962 1.00 98.38 80 VAL A N 1
ATOM 646 C CA . VAL A 1 80 ? -13.020 -6.582 22.025 1.00 98.38 80 VAL A CA 1
ATOM 647 C C . VAL A 1 80 ? -12.595 -5.980 23.365 1.00 98.38 80 VAL A C 1
ATOM 649 O O . VAL A 1 80 ? -13.219 -6.271 24.386 1.00 98.38 80 VAL A O 1
ATOM 652 N N . LEU A 1 81 ? -11.579 -5.112 23.378 1.00 98.12 81 LEU A N 1
ATOM 653 C CA . LEU A 1 81 ? -11.122 -4.444 24.600 1.00 98.12 81 LEU A CA 1
ATOM 654 C C . LEU A 1 81 ? -12.194 -3.518 25.184 1.00 98.12 81 LEU A C 1
ATOM 656 O O . LEU A 1 81 ? -12.427 -3.543 26.393 1.00 98.12 81 LEU A O 1
ATOM 660 N N . LEU A 1 82 ? -12.888 -2.747 24.342 1.00 98.12 82 LEU A N 1
ATOM 661 C CA . LEU A 1 82 ? -13.996 -1.892 24.778 1.00 98.12 82 LEU A CA 1
ATOM 662 C C . LEU A 1 82 ? -15.155 -2.719 25.338 1.00 98.12 82 LEU A C 1
ATOM 664 O O . LEU A 1 82 ? -15.699 -2.383 26.390 1.00 98.12 82 LEU A O 1
ATOM 668 N N . PHE A 1 83 ? -15.503 -3.827 24.683 1.00 98.19 83 PHE A N 1
ATOM 669 C CA . PHE A 1 83 ? -16.544 -4.729 25.168 1.00 98.19 83 PHE A CA 1
ATOM 670 C C . PHE A 1 83 ? -16.179 -5.349 26.524 1.00 98.19 83 PHE A C 1
ATOM 672 O O . PHE A 1 83 ? -16.987 -5.325 27.455 1.00 98.19 83 PHE A O 1
ATOM 679 N N . ALA A 1 84 ? -14.946 -5.843 26.669 1.00 98.06 84 ALA A N 1
ATOM 680 C CA . ALA A 1 84 ? -14.445 -6.392 27.926 1.00 98.06 84 ALA A CA 1
ATOM 681 C C . ALA A 1 84 ? -14.439 -5.340 29.045 1.00 98.06 84 ALA A C 1
ATOM 683 O O . ALA A 1 84 ? -14.846 -5.632 30.170 1.00 98.06 84 ALA A O 1
ATOM 684 N N . PHE A 1 85 ? -14.045 -4.102 28.735 1.00 98.06 85 PHE A N 1
ATOM 685 C CA . PHE A 1 85 ? -14.060 -2.995 29.685 1.00 98.06 85 PHE A CA 1
ATOM 686 C C . PHE A 1 85 ? -15.483 -2.647 30.140 1.00 98.06 85 PHE A C 1
ATOM 688 O O . PHE A 1 85 ? -15.732 -2.542 31.339 1.00 98.06 85 PHE A O 1
ATOM 695 N N . ILE A 1 86 ? -16.445 -2.546 29.216 1.00 97.75 86 ILE A N 1
ATOM 696 C CA . ILE A 1 86 ? -17.858 -2.312 29.556 1.00 97.75 86 ILE A CA 1
ATOM 697 C C . ILE A 1 86 ? -18.391 -3.442 30.442 1.00 97.75 86 ILE A C 1
ATOM 699 O O . ILE A 1 86 ? -19.028 -3.177 31.463 1.00 97.75 86 ILE A O 1
ATOM 703 N N . PHE A 1 87 ? -18.104 -4.699 30.097 1.00 97.62 87 PHE A N 1
ATOM 704 C CA . PHE A 1 87 ? -18.522 -5.845 30.901 1.00 97.62 87 PHE A CA 1
ATOM 705 C C . PHE A 1 87 ? -17.913 -5.806 32.307 1.00 97.62 87 PHE A C 1
ATOM 707 O O . PHE A 1 87 ? -18.617 -6.032 33.290 1.00 97.62 87 PHE A O 1
ATOM 714 N N . PHE A 1 88 ? -16.631 -5.452 32.417 1.00 96.94 88 PHE A N 1
ATOM 715 C CA . PHE A 1 88 ? -15.948 -5.276 33.694 1.00 96.94 88 PHE A CA 1
ATOM 716 C C . PHE A 1 88 ? -16.585 -4.166 34.539 1.00 96.94 88 PHE A C 1
ATOM 718 O O . PHE A 1 88 ? -16.850 -4.378 35.722 1.00 96.94 88 PHE A O 1
ATOM 725 N N . LEU A 1 89 ? -16.908 -3.015 33.940 1.00 96.00 89 LEU A N 1
ATOM 726 C CA . LEU A 1 89 ? -17.611 -1.930 34.630 1.00 96.00 89 LEU A CA 1
ATOM 727 C C . LEU A 1 89 ? -18.987 -2.377 35.134 1.00 96.00 89 LEU A C 1
ATOM 729 O O . LEU A 1 89 ? -19.343 -2.100 36.279 1.00 96.00 89 LEU A O 1
ATOM 733 N N . ILE A 1 90 ? -19.751 -3.106 34.313 1.00 95.62 90 ILE A N 1
ATOM 734 C CA . ILE A 1 90 ? -21.055 -3.654 34.709 1.00 95.62 90 ILE A CA 1
ATOM 735 C C . ILE A 1 90 ? -20.884 -4.650 35.856 1.00 95.62 90 ILE A C 1
ATOM 737 O O . ILE A 1 90 ? -21.628 -4.587 36.836 1.00 95.62 90 ILE A O 1
ATOM 741 N N . TYR A 1 91 ? -19.911 -5.556 35.759 1.00 95.69 91 TYR A N 1
ATOM 742 C CA . TYR A 1 91 ? -19.615 -6.534 36.799 1.00 95.69 91 TYR A CA 1
ATOM 743 C C . TYR A 1 91 ? -19.268 -5.846 38.120 1.00 95.69 91 TYR A C 1
ATOM 745 O O . TYR A 1 91 ? -19.875 -6.145 39.150 1.00 95.69 91 TYR A O 1
ATOM 753 N N . HIS A 1 92 ? -18.364 -4.867 38.081 1.00 89.94 92 HIS A N 1
ATOM 754 C CA . HIS A 1 92 ? -17.953 -4.115 39.258 1.00 89.94 92 HIS A CA 1
ATOM 755 C C . HIS A 1 92 ? -19.123 -3.341 39.868 1.00 89.94 92 HIS A C 1
ATOM 757 O O . HIS A 1 92 ? -19.382 -3.442 41.065 1.00 89.94 92 HIS A O 1
ATOM 763 N N . PHE A 1 93 ? -19.901 -2.637 39.046 1.00 86.06 93 PHE A N 1
ATOM 764 C CA . PHE A 1 93 ? -21.055 -1.874 39.513 1.00 86.06 93 PHE A CA 1
ATOM 765 C C . PHE A 1 93 ? -22.147 -2.766 40.117 1.00 86.06 9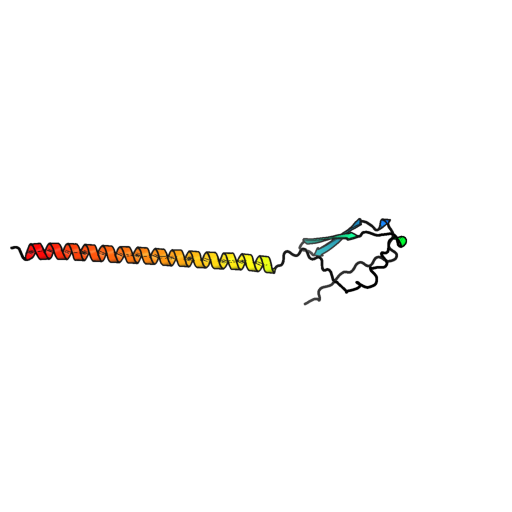3 PHE A C 1
ATOM 767 O O . PHE A 1 93 ? -22.800 -2.391 41.093 1.00 86.06 93 PHE A O 1
ATOM 774 N N . ARG A 1 94 ? -22.349 -3.972 39.572 1.00 87.94 94 ARG A N 1
ATOM 775 C CA . ARG A 1 94 ? -23.255 -4.972 40.157 1.00 87.94 94 ARG A CA 1
ATOM 776 C C . ARG A 1 94 ? -22.714 -5.510 41.478 1.00 87.94 94 ARG A C 1
ATOM 778 O O . ARG A 1 94 ? -23.488 -5.632 42.425 1.00 87.94 94 ARG A O 1
ATOM 785 N N . ASN A 1 95 ? -21.416 -5.789 41.554 1.00 82.44 95 ASN A N 1
ATOM 786 C CA . ASN A 1 95 ? -20.770 -6.287 42.764 1.00 82.44 95 ASN A CA 1
ATOM 787 C C . ASN A 1 95 ? -20.816 -5.258 43.904 1.00 82.44 95 ASN A C 1
ATOM 789 O O . ASN A 1 95 ? -21.215 -5.590 45.018 1.00 82.44 95 ASN A O 1
ATOM 793 N N . GLU A 1 96 ? -20.510 -3.989 43.623 1.00 80.94 96 GLU A N 1
ATOM 794 C CA . GLU A 1 96 ? -20.615 -2.919 44.619 1.00 80.94 96 GLU A CA 1
ATOM 795 C C . GLU A 1 96 ? -22.041 -2.768 45.154 1.00 80.94 96 GLU A C 1
ATOM 797 O O . GLU A 1 96 ? -22.247 -2.588 46.356 1.00 80.94 96 GLU A O 1
ATOM 802 N N . LYS A 1 97 ? -23.050 -2.880 44.282 1.00 76.19 97 LYS A N 1
ATOM 803 C CA . LYS A 1 97 ? -24.455 -2.873 44.707 1.00 76.19 97 LYS A CA 1
ATOM 804 C C . LYS A 1 97 ? -24.799 -4.084 45.570 1.00 76.19 97 LYS A C 1
ATOM 806 O O . LYS A 1 97 ? -25.473 -3.912 46.584 1.00 76.19 97 LYS A O 1
ATOM 811 N N . GLY A 1 98 ? -24.318 -5.272 45.201 1.00 73.06 98 GLY A N 1
ATOM 812 C CA . GLY A 1 98 ? -24.492 -6.499 45.981 1.00 73.06 98 GLY A CA 1
ATOM 813 C C . GLY A 1 98 ? -23.904 -6.377 47.386 1.00 73.06 98 GLY A C 1
ATOM 814 O O . GLY A 1 98 ? -24.588 -6.679 48.362 1.00 73.06 98 GLY A O 1
ATOM 815 N N . LEU A 1 99 ? -22.688 -5.836 47.505 1.00 73.06 99 LEU A N 1
ATOM 816 C CA . LEU A 1 99 ? -22.027 -5.602 48.790 1.00 73.06 99 LEU A CA 1
ATOM 817 C C . LEU A 1 99 ? -22.743 -4.538 49.636 1.00 73.06 99 LEU A C 1
ATOM 819 O O . LEU A 1 99 ? -22.880 -4.690 50.848 1.00 73.06 99 LEU A O 1
ATOM 823 N N . ARG A 1 100 ? -23.235 -3.459 49.013 1.00 71.00 100 ARG A N 1
ATOM 824 C CA . ARG A 1 100 ? -24.011 -2.425 49.719 1.00 71.00 100 ARG A CA 1
ATOM 825 C C . ARG A 1 100 ? -25.336 -2.972 50.252 1.00 71.00 100 ARG A C 1
ATOM 827 O O . ARG A 1 100 ? -25.710 -2.646 51.376 1.00 71.00 100 ARG A O 1
ATOM 834 N N . GLN A 1 101 ? -26.032 -3.807 49.480 1.00 72.12 101 GLN A N 1
ATOM 835 C CA . GLN A 1 101 ? -27.287 -4.424 49.919 1.00 72.12 101 GLN A CA 1
ATOM 836 C C . GLN A 1 101 ? -27.072 -5.425 51.058 1.00 72.12 101 GLN A C 1
ATOM 838 O O . GLN A 1 101 ? -27.823 -5.389 52.034 1.00 72.12 101 GLN A O 1
ATOM 843 N N . THR A 1 102 ? -26.032 -6.262 50.991 1.00 69.38 102 THR A N 1
ATOM 844 C CA . THR A 1 102 ? -25.708 -7.188 52.086 1.00 69.38 102 THR A CA 1
ATOM 845 C C . THR A 1 102 ? -25.292 -6.440 53.350 1.00 69.38 102 THR A C 1
ATOM 847 O O . THR A 1 102 ? -25.847 -6.719 54.404 1.00 69.38 102 THR A O 1
ATOM 850 N N . LEU A 1 103 ? -24.430 -5.418 53.273 1.00 73.19 103 LEU A N 1
ATOM 851 C CA . LEU A 1 103 ? -24.047 -4.596 54.436 1.00 73.19 103 LEU A CA 1
ATOM 852 C C . LEU A 1 103 ? -25.238 -3.920 55.131 1.00 73.19 103 LEU A C 1
ATOM 854 O O . LEU A 1 103 ? -25.291 -3.882 56.364 1.00 73.19 103 LEU A O 1
ATOM 858 N N . LEU A 1 104 ? -26.191 -3.383 54.362 1.00 78.19 104 LEU A N 1
ATOM 859 C CA . LEU A 1 104 ? -27.404 -2.774 54.915 1.00 78.19 104 LEU A CA 1
ATOM 860 C C . LEU A 1 104 ? -28.303 -3.819 55.582 1.00 78.19 104 LEU A C 1
ATOM 862 O O . LEU A 1 104 ? -28.768 -3.585 56.698 1.00 78.19 104 LEU A O 1
ATOM 866 N N . ALA A 1 105 ? -28.494 -4.984 54.957 1.00 74.06 105 ALA A N 1
ATOM 867 C CA . ALA A 1 105 ? -29.247 -6.088 55.550 1.00 74.06 105 ALA A CA 1
ATOM 868 C C . ALA A 1 105 ? -28.605 -6.574 56.862 1.00 74.06 105 ALA A C 1
ATOM 870 O O . ALA A 1 105 ? -29.303 -6.731 57.865 1.00 74.06 105 ALA A O 1
ATOM 871 N N . THR A 1 106 ? -27.276 -6.718 56.903 1.00 73.75 106 THR A N 1
ATOM 872 C CA . THR A 1 106 ? -26.539 -7.114 58.112 1.00 73.75 106 THR A CA 1
ATOM 873 C C . THR A 1 106 ? -26.652 -6.063 59.217 1.00 73.75 106 THR A C 1
ATOM 875 O O . THR A 1 106 ? -26.881 -6.418 60.371 1.00 73.75 106 THR A O 1
ATOM 878 N N . ARG A 1 107 ? -26.568 -4.762 58.892 1.00 69.31 107 ARG A N 1
ATOM 879 C CA . ARG A 1 107 ? -26.784 -3.682 59.873 1.00 69.31 107 ARG A CA 1
ATOM 880 C C . ARG A 1 107 ? -28.211 -3.682 60.423 1.00 69.31 107 ARG A C 1
ATOM 882 O O . ARG A 1 107 ? -28.380 -3.568 61.634 1.00 69.31 107 ARG A O 1
ATOM 889 N N . ILE A 1 108 ? -29.231 -3.853 59.580 1.00 69.69 108 ILE A N 1
ATOM 890 C CA . ILE A 1 108 ? -30.636 -3.909 60.019 1.00 69.69 108 ILE A CA 1
ATOM 891 C C . ILE A 1 108 ? -30.861 -5.106 60.950 1.00 69.69 108 ILE A C 1
ATOM 893 O O . ILE A 1 108 ? -31.451 -4.938 62.016 1.00 69.69 108 ILE A O 1
ATOM 897 N N . LEU A 1 109 ? -30.353 -6.290 60.593 1.00 72.44 109 LEU A N 1
ATOM 898 C CA . LEU A 1 109 ? -30.464 -7.497 61.419 1.00 72.44 109 LEU A CA 1
ATOM 899 C C . LEU A 1 109 ? -29.725 -7.357 62.755 1.00 72.44 109 LEU A C 1
ATOM 901 O O . LEU A 1 109 ? -30.291 -7.699 63.792 1.00 72.44 109 LEU A O 1
ATOM 905 N N . ALA A 1 110 ? -28.517 -6.786 62.755 1.00 70.94 110 ALA A N 1
ATOM 906 C CA . ALA A 1 110 ? -27.771 -6.506 63.982 1.00 70.94 110 ALA A CA 1
ATOM 907 C C . ALA A 1 110 ? -28.529 -5.530 64.899 1.00 70.94 110 ALA A C 1
ATOM 909 O O . ALA A 1 110 ? -28.657 -5.771 66.097 1.00 70.94 110 ALA A O 1
ATOM 910 N N . THR A 1 111 ? -29.114 -4.470 64.332 1.00 68.50 111 THR A N 1
ATOM 911 C CA . THR A 1 111 ? -29.909 -3.495 65.097 1.00 68.50 111 THR A CA 1
ATOM 912 C C . THR A 1 111 ? -31.178 -4.138 65.671 1.00 68.50 111 THR A C 1
ATOM 914 O O . THR A 1 111 ? -31.531 -3.906 66.826 1.00 68.50 111 THR A O 1
ATOM 917 N N . ARG A 1 112 ? -31.845 -5.011 64.900 1.00 64.12 112 ARG A N 1
ATOM 918 C CA . ARG A 1 112 ? -33.024 -5.767 65.356 1.00 64.12 112 ARG A CA 1
ATOM 919 C C . ARG A 1 112 ? -32.687 -6.746 66.483 1.00 64.12 112 ARG A C 1
ATOM 921 O O . ARG A 1 112 ? -33.444 -6.833 67.444 1.00 64.12 112 ARG A O 1
ATOM 928 N N . GLY A 1 113 ? -31.552 -7.440 66.395 1.00 68.12 113 GLY A N 1
ATOM 929 C CA . GLY A 1 113 ? -31.066 -8.343 67.442 1.00 68.12 113 GLY A CA 1
ATOM 930 C C . GLY A 1 113 ? -30.787 -7.625 68.765 1.00 68.12 113 GLY A C 1
ATOM 931 O O . GLY A 1 113 ? -31.211 -8.094 69.818 1.00 68.12 113 GLY A O 1
ATOM 932 N N . ILE A 1 114 ? -30.160 -6.445 68.710 1.00 63.09 114 ILE A N 1
ATOM 933 C CA . ILE A 1 114 ? -29.897 -5.608 69.895 1.00 63.09 114 ILE A CA 1
ATOM 934 C C . ILE A 1 114 ? -31.205 -5.116 70.533 1.00 63.09 114 ILE A C 1
ATOM 936 O O . ILE A 1 114 ? -31.338 -5.126 71.757 1.00 63.09 114 ILE A O 1
ATOM 940 N N . ASN A 1 115 ? -32.188 -4.717 69.722 1.00 62.56 115 ASN A N 1
ATOM 941 C CA . ASN A 1 115 ? -33.484 -4.268 70.236 1.00 62.56 115 ASN A CA 1
ATOM 942 C C . ASN A 1 115 ? -34.257 -5.408 70.917 1.00 62.56 115 ASN A C 1
ATOM 944 O O . ASN A 1 115 ? -34.807 -5.199 71.994 1.00 62.56 115 ASN A O 1
ATOM 948 N N . ASN A 1 116 ? -34.228 -6.618 70.348 1.00 60.28 116 ASN A N 1
ATOM 949 C CA . ASN A 1 116 ? -34.870 -7.796 70.938 1.00 60.28 116 ASN A CA 1
ATOM 950 C C . ASN A 1 116 ? -34.224 -8.229 72.270 1.00 60.28 116 ASN A C 1
ATOM 952 O O . ASN A 1 116 ? -34.919 -8.694 73.170 1.00 60.28 116 ASN A O 1
ATOM 956 N N . LEU A 1 117 ? -32.910 -8.042 72.435 1.00 59.56 117 LEU A N 1
ATOM 957 C CA . LEU A 1 117 ? -32.216 -8.296 73.705 1.00 59.56 117 LEU A CA 1
ATOM 958 C C . LEU A 1 117 ? -32.654 -7.320 74.809 1.00 59.56 117 LEU A C 1
ATOM 960 O O . LEU A 1 117 ? -32.840 -7.727 75.955 1.00 59.56 117 LEU A O 1
ATOM 964 N N . LYS A 1 118 ? -32.896 -6.047 74.469 1.00 58.34 118 LYS A N 1
ATOM 965 C CA . LYS A 1 118 ? -33.391 -5.055 75.438 1.00 58.34 118 LYS A CA 1
ATOM 966 C C . LYS A 1 118 ? -34.825 -5.330 75.892 1.00 58.34 118 LYS A C 1
ATOM 968 O O . LYS A 1 118 ? -35.145 -5.035 77.034 1.00 58.34 118 LYS A O 1
ATOM 973 N N . THR A 1 119 ? -35.669 -5.912 75.039 1.00 57.47 119 THR A N 1
ATOM 974 C CA . THR A 1 119 ? -37.069 -6.227 75.375 1.00 57.47 119 THR A CA 1
ATOM 975 C C . THR A 1 119 ? -37.254 -7.488 76.219 1.00 57.47 119 THR A C 1
ATOM 977 O O . THR A 1 119 ? -38.284 -7.613 76.861 1.00 57.47 119 THR A O 1
ATOM 980 N N . VAL A 1 120 ? -36.292 -8.417 76.230 1.00 58.34 120 VAL A N 1
ATOM 981 C CA . VAL A 1 120 ? -36.343 -9.638 77.069 1.00 58.34 120 VAL A CA 1
ATOM 982 C C . VAL A 1 120 ? -35.774 -9.394 78.479 1.00 58.34 120 VAL A C 1
ATOM 984 O O . VAL A 1 120 ? -35.961 -10.211 79.372 1.00 58.34 120 VAL A O 1
ATOM 987 N N . SER A 1 121 ? -35.082 -8.269 78.690 1.00 55.84 121 SER A N 1
ATOM 988 C CA . SER A 1 121 ? -34.384 -7.943 79.947 1.00 55.84 121 SER A CA 1
ATOM 989 C C . SER A 1 121 ? -35.189 -7.035 80.899 1.00 55.84 121 SER A C 1
ATOM 991 O O . SER A 1 121 ? -34.595 -6.400 81.770 1.00 55.84 121 SER A O 1
ATOM 993 N N . LEU A 1 122 ? -36.507 -6.934 80.710 1.00 47.69 122 LEU A N 1
ATOM 994 C CA . LEU A 1 122 ? -37.462 -6.153 81.512 1.00 47.69 122 LEU A CA 1
ATOM 995 C C . LEU A 1 122 ? -38.604 -7.065 81.959 1.00 47.69 122 LEU A C 1
ATOM 997 O O . LEU A 1 122 ? -39.035 -6.911 83.120 1.00 47.69 122 LEU A O 1
#

pLDDT: mean 77.3, std 17.84, range [34.66, 98.38]

Solvent-accessible surface area (backbone atoms only — not comparable to full-atom values): 7874 Å² total; per-residue (Å²): 139,81,77,88,81,81,84,82,89,84,83,79,85,84,46,63,84,69,40,44,76,46,76,49,75,50,74,59,99,88,49,74,49,80,47,82,45,79,44,81,56,75,63,82,88,70,62,63,86,78,62,80,81,67,76,66,90,70,83,74,75,83,63,88,58,75,53,68,65,59,56,52,52,52,55,51,52,52,52,52,52,52,51,52,48,53,51,48,52,51,52,50,56,51,49,54,50,51,52,52,52,50,54,51,51,52,50,52,51,53,52,50,52,57,52,53,54,61,68,73,75,113

Foldseek 3Di:
DDPPDDDDDDDPPDDQVVFAKDWDWDDDPVGIDIDIDGDGDDDPVPPDPPCPPPPPPPPPPPPPPPPVVVVVVVVVVVVVVVVVVVVVVVVVVVVVVVVVVVVVVVVVVVVVVVVVVVVVVD

Radius of gyration: 37.1 Å; Cα contacts (8 Å, |Δi|>4): 40; chains: 1; bounding box: 66×33×108 Å

Organism: NCBI:txid433720